Protein AF-J9UMA2-F1 (afdb_monomer)

Structure (mmCIF, N/CA/C/O backbone):
data_AF-J9UMA2-F1
#
_entry.id   AF-J9UMA2-F1
#
loop_
_atom_site.group_PDB
_atom_site.id
_atom_site.type_symbol
_atom_site.label_atom_id
_atom_site.label_alt_id
_atom_site.label_comp_id
_atom_site.label_asym_id
_atom_site.label_entity_id
_atom_site.label_seq_id
_atom_site.pdbx_PDB_ins_code
_atom_site.Cartn_x
_atom_site.Cartn_y
_atom_site.Cartn_z
_atom_site.occupancy
_atom_site.B_iso_or_equiv
_atom_site.auth_seq_id
_atom_site.auth_comp_id
_atom_site.auth_asym_id
_atom_site.auth_atom_id
_atom_site.pdbx_PDB_model_num
ATOM 1 N N . MET A 1 1 ? -26.403 18.300 0.744 1.00 32.50 1 MET A N 1
ATOM 2 C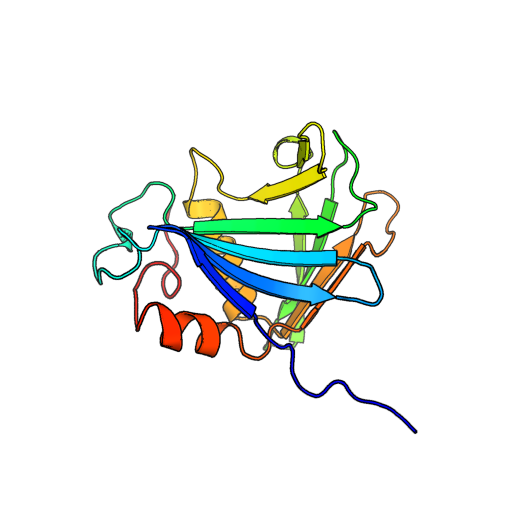 CA . MET A 1 1 ? -25.450 18.269 -0.384 1.00 32.50 1 MET A CA 1
ATOM 3 C C . MET A 1 1 ? -24.409 17.218 -0.056 1.00 32.50 1 MET A C 1
ATOM 5 O O . MET A 1 1 ? -23.625 17.442 0.851 1.00 32.50 1 MET A O 1
ATOM 9 N N . PHE A 1 2 ? -24.467 16.053 -0.701 1.00 30.64 2 PHE A N 1
ATOM 10 C CA . PHE A 1 2 ? -23.413 15.046 -0.583 1.00 30.64 2 PHE A CA 1
ATOM 11 C C . PHE A 1 2 ? -22.308 15.423 -1.570 1.00 30.64 2 PHE A C 1
ATOM 13 O O . PHE A 1 2 ? -22.496 15.316 -2.779 1.00 30.64 2 PHE A O 1
ATOM 20 N N . SER A 1 3 ? -21.193 15.935 -1.054 1.00 30.47 3 SER A N 1
ATOM 21 C CA . SER A 1 3 ? -19.964 16.094 -1.827 1.00 30.47 3 SER A CA 1
ATOM 22 C C . SER A 1 3 ? -19.327 14.716 -1.954 1.00 30.47 3 SER A C 1
ATOM 24 O O . SER A 1 3 ? -18.627 14.266 -1.053 1.00 30.47 3 SER A O 1
ATOM 26 N N . ILE A 1 4 ? -19.618 14.012 -3.043 1.00 36.59 4 ILE A N 1
ATOM 27 C CA . ILE A 1 4 ? -18.892 12.795 -3.393 1.00 36.59 4 ILE A CA 1
ATOM 28 C C . ILE A 1 4 ? -17.578 13.271 -4.016 1.00 36.59 4 ILE A C 1
ATOM 30 O O . ILE A 1 4 ? -17.589 13.801 -5.128 1.00 36.59 4 ILE A O 1
ATOM 34 N N . SER A 1 5 ? -16.456 13.114 -3.312 1.00 39.03 5 SER A N 1
ATOM 35 C CA . SER A 1 5 ? -15.143 13.208 -3.957 1.00 39.03 5 SER A CA 1
ATOM 36 C C . SER A 1 5 ? -15.070 12.069 -4.978 1.00 39.03 5 SER A C 1
ATOM 38 O O . SER A 1 5 ? -14.957 10.899 -4.613 1.00 39.03 5 SER A O 1
ATOM 40 N N . LEU A 1 6 ? -15.316 12.381 -6.256 1.00 42.03 6 LEU A N 1
ATOM 41 C CA . LEU A 1 6 ? -15.680 11.369 -7.257 1.00 42.03 6 LEU A CA 1
ATOM 42 C C . LEU A 1 6 ? -14.482 10.584 -7.821 1.00 42.03 6 LEU A C 1
ATOM 44 O O . LEU A 1 6 ? -14.679 9.628 -8.580 1.00 42.03 6 LEU A O 1
ATOM 48 N N . PHE A 1 7 ? -13.255 10.953 -7.450 1.00 47.19 7 PHE A N 1
ATOM 49 C CA . PHE A 1 7 ? -12.029 10.278 -7.865 1.00 47.19 7 PHE A CA 1
ATOM 50 C C . PHE A 1 7 ? -10.974 10.400 -6.766 1.00 47.19 7 PHE A C 1
ATOM 52 O O . PHE A 1 7 ? -10.731 11.497 -6.267 1.00 47.19 7 PHE A O 1
ATOM 59 N N . ALA A 1 8 ? -10.337 9.284 -6.404 1.00 57.94 8 ALA A N 1
ATOM 60 C CA . ALA A 1 8 ? -9.040 9.362 -5.752 1.00 57.94 8 ALA A CA 1
ATOM 61 C C . ALA A 1 8 ? -8.070 10.004 -6.746 1.00 57.94 8 ALA A C 1
ATOM 63 O O . ALA A 1 8 ? -7.912 9.507 -7.863 1.00 57.94 8 ALA A O 1
ATOM 64 N N . GLN A 1 9 ? -7.480 11.137 -6.377 1.00 71.69 9 GLN A N 1
ATOM 65 C CA . GLN A 1 9 ? -6.437 11.749 -7.182 1.00 71.69 9 GLN A CA 1
ATOM 66 C C . GLN A 1 9 ? -5.113 11.119 -6.765 1.00 71.69 9 GLN A C 1
ATOM 68 O O . GLN A 1 9 ? -4.589 11.416 -5.693 1.00 71.69 9 GLN A O 1
ATOM 73 N N . TRP A 1 10 ? -4.610 10.215 -7.601 1.00 89.81 10 TRP A N 1
ATOM 74 C CA . TRP A 1 10 ? -3.257 9.705 -7.460 1.00 89.81 10 TRP A CA 1
ATOM 75 C C . TRP A 1 10 ? -2.283 10.801 -7.890 1.00 89.81 10 TRP A C 1
ATOM 77 O O . TRP A 1 10 ? -2.322 11.269 -9.027 1.00 89.81 10 TRP A O 1
ATOM 87 N N . GLU A 1 11 ? -1.440 11.246 -6.968 1.00 91.50 11 GLU A N 1
ATOM 88 C CA . GLU A 1 11 ? -0.354 12.176 -7.263 1.00 91.50 11 GLU A CA 1
ATOM 89 C C . GLU A 1 11 ? 0.909 11.382 -7.584 1.00 91.50 11 GLU A C 1
ATOM 91 O O . GLU A 1 11 ? 1.298 10.504 -6.813 1.00 91.50 11 GLU A O 1
ATOM 96 N N . VAL A 1 12 ? 1.568 11.706 -8.695 1.00 90.38 12 VAL A N 1
ATOM 97 C CA . VAL A 1 12 ? 2.828 11.071 -9.091 1.00 90.38 12 VAL A CA 1
ATOM 98 C C . VAL A 1 12 ? 3.965 12.068 -8.937 1.00 90.38 12 VAL A C 1
ATOM 100 O O . VAL A 1 12 ? 3.919 13.163 -9.494 1.00 90.38 12 VAL A O 1
ATOM 103 N N . ASN A 1 13 ? 4.989 11.685 -8.181 1.00 89.31 13 ASN A N 1
ATOM 104 C CA . ASN A 1 13 ? 6.218 12.452 -8.014 1.00 89.31 13 ASN A CA 1
ATOM 105 C C . ASN A 1 13 ? 7.409 11.589 -8.430 1.00 89.31 13 ASN A C 1
ATOM 107 O O . ASN A 1 13 ? 7.478 10.423 -8.054 1.00 89.31 13 ASN A O 1
ATOM 111 N N . ILE A 1 14 ? 8.356 12.162 -9.172 1.00 85.44 14 ILE A N 1
ATOM 112 C CA . ILE A 1 14 ? 9.556 11.462 -9.646 1.00 85.44 14 ILE A CA 1
ATOM 113 C C . ILE A 1 14 ? 10.787 12.212 -9.136 1.00 85.44 14 ILE A C 1
ATOM 115 O O . ILE A 1 14 ? 10.913 13.421 -9.339 1.00 85.44 14 ILE A O 1
ATOM 119 N N . GLY A 1 15 ? 11.689 11.495 -8.470 1.00 83.56 15 GLY A N 1
ATOM 120 C CA . GLY A 1 15 ? 12.966 12.000 -7.978 1.00 83.56 15 GLY A CA 1
ATOM 121 C C . GLY A 1 15 ? 14.099 11.046 -8.344 1.00 83.56 15 GLY A C 1
ATOM 122 O O . GLY A 1 15 ? 14.313 10.050 -7.658 1.00 83.56 15 GLY A O 1
ATOM 123 N N . GLY A 1 16 ? 14.839 11.357 -9.412 1.00 85.25 16 GLY A N 1
ATOM 124 C CA . GLY A 1 16 ? 15.838 10.435 -9.963 1.00 85.25 16 GLY A CA 1
ATOM 125 C C . GLY A 1 16 ? 15.174 9.148 -10.456 1.00 85.25 16 GLY A C 1
ATOM 126 O O . GLY A 1 16 ? 14.166 9.223 -11.153 1.00 85.25 16 GLY A O 1
ATOM 127 N N . ASP A 1 17 ? 15.702 7.998 -10.035 1.00 85.06 17 ASP A N 1
ATOM 128 C CA . ASP A 1 17 ? 15.167 6.669 -10.373 1.00 85.06 17 ASP A CA 1
ATOM 129 C C . ASP A 1 17 ? 14.043 6.205 -9.428 1.00 85.06 17 ASP A C 1
ATOM 131 O O . ASP A 1 17 ? 13.670 5.035 -9.427 1.00 85.06 17 ASP A O 1
ATOM 135 N N . LEU A 1 18 ? 13.525 7.089 -8.570 1.00 86.00 18 LEU A N 1
ATOM 136 C CA . LEU A 1 18 ? 12.468 6.762 -7.618 1.00 86.00 18 LEU A CA 1
ATOM 137 C C . LEU A 1 18 ? 11.188 7.521 -7.959 1.00 86.00 18 LEU A C 1
ATOM 139 O O . LEU A 1 18 ? 11.156 8.753 -7.979 1.00 86.00 18 LEU A O 1
ATOM 143 N N . MET A 1 19 ? 10.117 6.771 -8.188 1.00 89.50 19 MET A N 1
ATOM 144 C CA . MET A 1 19 ? 8.772 7.287 -8.408 1.00 89.50 19 MET A CA 1
ATOM 145 C C . MET A 1 19 ? 7.896 6.997 -7.194 1.00 89.50 19 MET A C 1
ATOM 147 O O . MET A 1 19 ? 7.948 5.909 -6.629 1.00 89.50 19 MET A O 1
ATOM 151 N N . PHE A 1 20 ? 7.054 7.956 -6.822 1.00 91.38 20 PHE A N 1
ATOM 152 C CA . PHE A 1 20 ? 6.045 7.819 -5.780 1.00 91.38 20 PHE A CA 1
ATOM 153 C C . PHE A 1 20 ? 4.664 8.066 -6.370 1.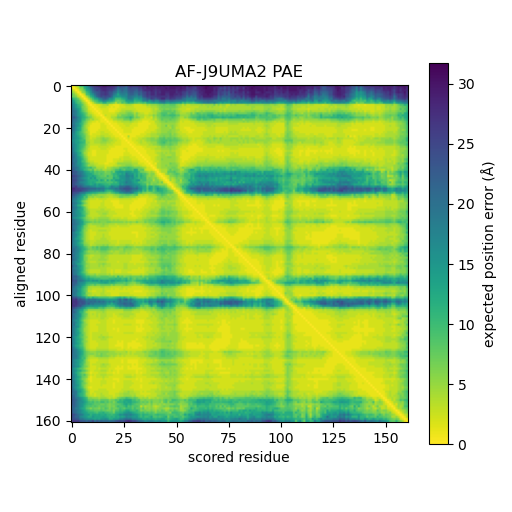00 91.38 20 PHE A C 1
ATOM 155 O O . PHE A 1 20 ? 4.407 9.150 -6.890 1.00 91.38 20 PHE A O 1
ATOM 162 N N . ILE A 1 21 ? 3.772 7.088 -6.236 1.00 93.56 21 ILE A N 1
ATOM 163 C CA . ILE A 1 21 ? 2.359 7.188 -6.606 1.00 93.56 21 ILE A CA 1
ATOM 164 C C . ILE A 1 21 ? 1.553 7.241 -5.305 1.00 93.56 21 ILE A C 1
ATOM 166 O O . ILE A 1 21 ? 1.541 6.282 -4.532 1.00 93.56 21 ILE A O 1
ATOM 170 N N . ILE A 1 22 ? 0.935 8.385 -5.027 1.00 94.88 22 ILE A N 1
ATOM 171 C CA . ILE A 1 22 ? 0.427 8.756 -3.702 1.00 94.88 22 ILE A CA 1
ATOM 172 C C . ILE A 1 22 ? -1.092 8.915 -3.741 1.00 94.88 22 ILE A C 1
ATOM 174 O O . ILE A 1 22 ? -1.622 9.654 -4.566 1.00 94.88 22 ILE A O 1
ATOM 178 N N . ASN A 1 23 ? -1.781 8.287 -2.794 1.00 94.81 23 ASN A N 1
ATOM 179 C CA . ASN A 1 23 ? -3.210 8.430 -2.543 1.00 94.81 23 ASN A CA 1
ATOM 180 C C . ASN A 1 23 ? -3.419 8.995 -1.140 1.00 94.81 23 ASN A C 1
ATOM 182 O O . ASN A 1 23 ? -3.077 8.349 -0.148 1.00 94.81 23 ASN A O 1
ATOM 186 N N . LYS A 1 24 ? -3.933 10.222 -1.059 1.00 93.06 24 LYS A N 1
ATOM 187 C CA . LYS A 1 24 ? -4.096 10.937 0.208 1.00 93.06 24 LYS A CA 1
ATOM 188 C C . LYS A 1 24 ? -5.520 10.813 0.722 1.00 93.06 24 LYS A C 1
ATOM 190 O O . LYS A 1 24 ? -6.477 11.026 -0.018 1.00 93.06 24 LYS A O 1
ATOM 195 N N . ASP A 1 25 ? -5.629 10.604 2.021 1.00 91.31 25 ASP A N 1
ATOM 196 C CA . ASP A 1 25 ? -6.855 10.763 2.782 1.00 91.31 25 ASP A CA 1
ATOM 197 C C . ASP A 1 25 ? -6.684 11.959 3.724 1.00 91.31 25 ASP A C 1
ATOM 199 O O . ASP A 1 25 ? -6.013 11.894 4.757 1.00 91.31 25 ASP A O 1
ATOM 203 N N . MET A 1 26 ? -7.273 13.086 3.325 1.00 87.12 26 MET A N 1
ATOM 204 C CA . MET A 1 26 ? -7.169 14.332 4.082 1.00 87.12 26 MET A CA 1
ATOM 205 C C . MET A 1 26 ? -7.993 14.321 5.370 1.00 87.12 26 MET A C 1
ATOM 207 O O . MET A 1 26 ? -7.678 15.092 6.272 1.00 87.12 26 MET A O 1
ATOM 211 N N . GLU A 1 27 ? -9.025 13.478 5.479 1.00 88.25 27 GLU A N 1
ATOM 212 C CA . GLU A 1 27 ? -9.862 13.416 6.682 1.00 88.25 27 GLU A CA 1
ATOM 213 C C . GLU A 1 27 ? -9.075 12.822 7.852 1.00 88.25 27 GLU A C 1
ATOM 215 O O . GLU A 1 27 ? -9.104 13.357 8.960 1.00 88.25 27 GLU A O 1
ATOM 220 N N . ASN A 1 28 ? -8.296 11.772 7.585 1.00 87.19 28 ASN A N 1
ATOM 221 C CA . ASN A 1 28 ? -7.451 11.136 8.594 1.00 87.19 28 ASN A CA 1
ATOM 222 C C . ASN A 1 28 ? -5.994 11.617 8.585 1.00 87.19 28 ASN A C 1
ATOM 224 O O . ASN A 1 28 ? -5.177 11.052 9.306 1.00 87.19 28 ASN A O 1
ATOM 228 N N . THR A 1 29 ? -5.658 12.642 7.789 1.00 92.81 29 THR A N 1
ATOM 229 C CA . THR A 1 29 ? -4.274 13.119 7.584 1.00 92.81 29 THR A CA 1
ATOM 230 C C . THR A 1 29 ? -3.323 11.950 7.307 1.00 92.81 29 THR A C 1
ATOM 232 O O . THR A 1 29 ? -2.324 11.732 7.994 1.00 92.81 29 THR A O 1
ATOM 235 N N . SER A 1 30 ? -3.679 11.142 6.311 1.00 94.88 30 SER A N 1
ATOM 236 C CA . SER A 1 30 ? -2.991 9.893 6.003 1.00 94.88 30 SER A CA 1
ATOM 237 C C . SER A 1 30 ? -2.717 9.749 4.505 1.00 94.88 30 SER A C 1
ATOM 239 O O . SER A 1 30 ? -3.306 10.442 3.670 1.00 94.88 30 SER A O 1
ATOM 241 N N . ALA A 1 31 ? -1.784 8.870 4.147 1.00 95.75 31 ALA A N 1
ATOM 242 C CA . ALA A 1 31 ? -1.445 8.591 2.758 1.00 95.75 31 ALA A CA 1
ATOM 243 C C . ALA A 1 31 ? -1.046 7.127 2.551 1.00 95.75 31 ALA A C 1
AT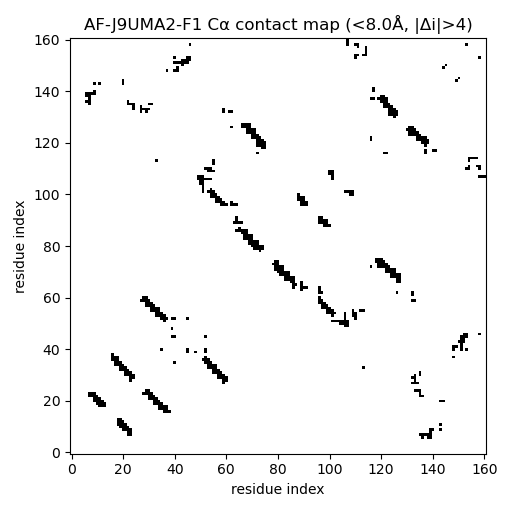OM 245 O O . ALA A 1 31 ? -0.287 6.564 3.338 1.00 95.75 31 ALA A O 1
ATOM 246 N N . LEU A 1 32 ? -1.511 6.553 1.445 1.00 96.56 32 LEU A N 1
ATOM 247 C CA . LEU A 1 32 ? -0.997 5.325 0.848 1.00 96.56 32 LEU A CA 1
ATOM 248 C C . LEU A 1 32 ? -0.037 5.715 -0.277 1.00 96.56 32 LEU A C 1
ATOM 250 O O . LEU A 1 32 ? -0.380 6.526 -1.136 1.00 96.56 32 LEU A O 1
ATOM 254 N N . VAL A 1 33 ? 1.153 5.128 -0.293 1.00 94.69 33 VAL A N 1
ATOM 255 C CA . VAL A 1 33 ? 2.179 5.403 -1.298 1.00 94.69 33 VAL A CA 1
ATOM 256 C C . VAL A 1 33 ? 2.683 4.100 -1.894 1.00 94.69 33 VAL A C 1
ATOM 258 O O . VAL A 1 33 ? 3.015 3.167 -1.168 1.00 94.69 33 VAL A O 1
ATOM 261 N N . ILE A 1 34 ? 2.795 4.056 -3.216 1.00 93.06 34 ILE A N 1
ATOM 262 C CA . ILE A 1 34 ? 3.570 3.042 -3.926 1.00 93.06 34 ILE A CA 1
ATOM 263 C C . ILE A 1 34 ? 4.855 3.717 -4.390 1.00 93.06 34 ILE A C 1
ATOM 265 O O . ILE A 1 34 ? 4.817 4.616 -5.230 1.00 93.06 34 ILE A O 1
ATOM 269 N N . ALA A 1 35 ? 5.979 3.319 -3.803 1.00 89.94 35 ALA A N 1
ATOM 270 C CA . ALA A 1 35 ? 7.303 3.725 -4.251 1.00 89.94 35 ALA A CA 1
ATOM 271 C C . ALA A 1 35 ? 7.826 2.696 -5.252 1.00 89.94 35 ALA A C 1
ATOM 273 O O . ALA A 1 35 ? 7.730 1.501 -4.985 1.00 89.94 35 ALA A O 1
ATOM 274 N N . VAL A 1 36 ? 8.369 3.144 -6.381 1.00 88.12 36 VAL A N 1
ATOM 275 C CA . VAL A 1 36 ? 8.849 2.285 -7.470 1.00 88.12 36 VAL A CA 1
ATOM 276 C C . VAL A 1 36 ? 10.234 2.737 -7.914 1.00 88.12 36 VAL A C 1
ATOM 278 O O . VAL A 1 36 ? 10.435 3.916 -8.200 1.00 88.12 36 VAL A O 1
ATOM 281 N N . ASN A 1 37 ? 11.176 1.800 -8.002 1.00 85.25 37 ASN A N 1
ATOM 282 C CA . ASN A 1 37 ? 12.471 2.021 -8.631 1.00 85.25 37 ASN A CA 1
ATOM 283 C C . ASN A 1 37 ? 12.321 1.924 -10.157 1.00 85.25 37 ASN A C 1
ATOM 285 O O . ASN A 1 37 ? 12.240 0.833 -10.725 1.00 85.25 37 ASN A O 1
ATOM 289 N N . THR A 1 38 ? 12.282 3.069 -10.829 1.00 81.81 38 THR A N 1
ATOM 290 C CA . THR A 1 38 ? 12.015 3.163 -12.268 1.00 81.81 38 THR A CA 1
ATOM 291 C C . THR A 1 38 ? 13.157 2.649 -13.132 1.00 81.81 38 THR A C 1
ATOM 293 O O . THR A 1 38 ? 12.908 2.342 -14.284 1.00 81.81 38 THR A O 1
ATOM 296 N N . SER A 1 39 ? 14.378 2.512 -12.600 1.00 78.94 39 SER A N 1
ATOM 297 C CA . SER A 1 39 ? 15.520 1.965 -13.360 1.00 78.94 39 SER A CA 1
ATOM 298 C C . SER A 1 39 ? 15.387 0.476 -13.710 1.00 78.94 39 SER A C 1
ATOM 300 O O . SER A 1 39 ? 16.147 -0.029 -14.531 1.00 78.94 39 SER A O 1
ATOM 302 N N . ILE A 1 40 ? 14.454 -0.221 -13.054 1.00 76.69 40 ILE A N 1
ATOM 303 C CA . ILE A 1 40 ? 14.183 -1.656 -13.230 1.00 76.69 40 ILE A CA 1
ATOM 304 C C . ILE A 1 40 ? 12.706 -1.949 -13.513 1.00 76.69 40 ILE A C 1
ATOM 306 O O . ILE A 1 40 ? 12.371 -3.018 -14.013 1.00 76.69 40 ILE A O 1
ATOM 310 N N . ALA A 1 41 ? 11.801 -1.032 -13.163 1.00 76.06 41 ALA A N 1
ATOM 311 C CA . ALA A 1 41 ? 10.364 -1.270 -13.231 1.00 76.06 41 ALA A CA 1
ATOM 312 C C . ALA A 1 41 ? 9.761 -1.157 -14.637 1.00 76.06 41 ALA A C 1
ATOM 314 O O . ALA A 1 41 ? 8.617 -1.582 -14.794 1.00 76.06 41 ALA A O 1
ATOM 315 N N . ASP A 1 42 ? 10.477 -0.575 -15.606 1.00 67.50 42 ASP A N 1
ATOM 316 C CA . ASP A 1 42 ? 10.030 -0.339 -16.987 1.00 67.50 42 ASP A CA 1
ATOM 317 C C . ASP A 1 42 ? 10.409 -1.472 -17.968 1.00 67.50 42 ASP A C 1
ATOM 319 O O . ASP A 1 42 ? 10.027 -1.432 -19.140 1.00 67.50 42 ASP A O 1
ATOM 323 N N . ASP A 1 43 ? 11.094 -2.520 -17.492 1.00 68.12 43 ASP A N 1
ATOM 324 C CA . ASP A 1 43 ? 11.422 -3.714 -18.278 1.00 68.12 43 ASP A CA 1
ATOM 325 C C . ASP A 1 43 ? 10.301 -4.772 -18.199 1.00 68.12 43 ASP A C 1
ATOM 327 O O . ASP A 1 43 ? 9.774 -5.103 -17.132 1.00 68.12 43 ASP A O 1
ATOM 331 N N . TYR A 1 44 ? 9.970 -5.380 -19.338 1.00 63.06 44 TYR A N 1
ATOM 332 C CA . TYR A 1 44 ? 9.077 -6.537 -19.433 1.00 63.06 44 TYR A CA 1
ATOM 333 C C . TYR A 1 44 ? 9.571 -7.735 -18.598 1.00 63.06 44 TYR A C 1
ATOM 335 O O . TYR A 1 44 ? 8.764 -8.479 -18.041 1.00 63.06 44 TYR A O 1
ATOM 343 N N . LEU A 1 45 ? 10.890 -7.912 -18.471 1.00 63.06 45 LEU A N 1
ATOM 344 C CA . LEU A 1 45 ? 11.525 -8.985 -17.697 1.00 63.06 45 LEU A CA 1
ATOM 345 C C . LEU A 1 45 ? 11.778 -8.619 -16.225 1.00 63.06 45 LEU A C 1
ATOM 347 O O . LEU A 1 45 ? 12.358 -9.420 -15.492 1.00 63.06 45 LEU A O 1
ATOM 351 N N . SER A 1 46 ? 11.293 -7.465 -15.766 1.00 64.25 46 SER A N 1
ATOM 352 C CA . SER A 1 46 ? 11.431 -6.982 -14.382 1.00 64.25 46 SER A CA 1
ATOM 353 C C . SER A 1 46 ? 11.015 -8.005 -13.318 1.00 64.25 46 SER A C 1
ATOM 355 O O . SER A 1 46 ? 11.608 -8.057 -12.248 1.00 64.25 46 SER A O 1
ATOM 357 N N . VAL A 1 47 ? 10.068 -8.902 -13.616 1.00 63.47 47 VAL A N 1
ATOM 358 C CA . VAL A 1 47 ? 9.660 -9.997 -12.715 1.00 63.47 47 VAL A CA 1
ATOM 359 C C . VAL A 1 47 ? 10.818 -10.930 -12.302 1.00 63.47 47 VAL A C 1
ATOM 361 O O . VAL A 1 47 ? 10.751 -11.568 -11.248 1.00 63.47 47 VAL A O 1
ATOM 364 N N . TYR A 1 48 ? 11.887 -11.016 -13.104 1.00 63.09 48 TYR A N 1
ATOM 365 C CA . TYR A 1 48 ? 13.074 -11.832 -12.822 1.00 63.09 48 TYR A CA 1
ATOM 366 C C . TYR A 1 48 ? 14.129 -11.094 -11.983 1.00 63.09 48 TYR A C 1
ATOM 368 O O . TYR A 1 48 ? 14.964 -11.750 -11.351 1.00 63.09 48 TYR A O 1
ATOM 376 N N . ASP A 1 49 ? 14.042 -9.764 -11.891 1.00 60.31 49 ASP A N 1
ATOM 377 C CA . ASP A 1 49 ? 14.837 -8.933 -10.988 1.00 60.31 49 ASP A CA 1
ATOM 378 C C . ASP A 1 49 ? 14.173 -8.915 -9.606 1.00 60.31 49 ASP A C 1
ATOM 380 O O . ASP A 1 49 ? 13.502 -7.976 -9.182 1.00 60.31 49 ASP A O 1
ATOM 384 N N . LYS A 1 50 ? 14.348 -10.030 -8.886 1.00 55.16 50 LYS A N 1
ATOM 385 C CA . LYS A 1 50 ? 13.687 -10.365 -7.608 1.00 55.16 50 LYS A CA 1
ATOM 386 C C . LYS A 1 50 ? 13.851 -9.349 -6.462 1.00 55.16 50 LYS A C 1
ATOM 388 O O . LYS A 1 50 ? 13.285 -9.568 -5.389 1.00 55.16 50 LYS A O 1
ATOM 393 N N . TYR A 1 51 ? 14.607 -8.265 -6.619 1.00 59.88 51 TYR A N 1
ATOM 394 C CA . TYR A 1 51 ? 14.989 -7.403 -5.502 1.00 59.88 51 TYR A CA 1
ATOM 395 C C . TYR A 1 51 ? 14.480 -5.967 -5.670 1.00 59.88 51 TYR A C 1
ATOM 397 O O . TYR A 1 51 ? 15.067 -5.147 -6.363 1.00 59.88 51 TYR A O 1
ATOM 405 N N . SER A 1 52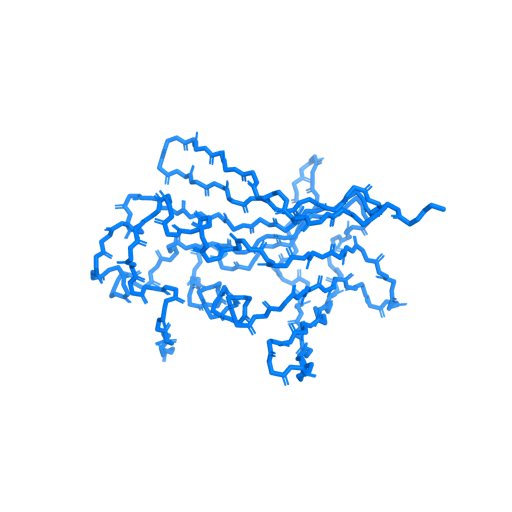 ? 13.401 -5.675 -4.934 1.00 66.56 52 SER A N 1
ATOM 406 C CA . SER A 1 52 ? 12.981 -4.324 -4.528 1.00 66.56 52 SER A CA 1
ATOM 407 C C . SER A 1 52 ? 12.559 -3.370 -5.655 1.00 66.56 52 SER A C 1
ATOM 409 O O . SER A 1 52 ? 12.900 -2.190 -5.624 1.00 66.56 52 SER A O 1
ATOM 411 N N . ILE A 1 53 ? 11.771 -3.861 -6.621 1.00 77.62 53 ILE A N 1
ATOM 412 C CA . ILE A 1 53 ? 11.132 -3.018 -7.652 1.00 77.62 53 ILE A CA 1
ATOM 413 C C . ILE A 1 53 ? 10.226 -1.966 -7.013 1.00 77.62 53 ILE A C 1
ATOM 415 O O . ILE A 1 53 ? 10.257 -0.804 -7.411 1.00 77.62 53 ILE A O 1
ATOM 419 N N . ALA A 1 54 ? 9.440 -2.361 -6.009 1.00 84.12 54 ALA A N 1
ATOM 420 C CA . ALA A 1 54 ? 8.503 -1.470 -5.352 1.00 84.12 54 ALA A CA 1
ATOM 421 C C . ALA A 1 54 ? 8.410 -1.691 -3.841 1.00 84.12 54 ALA A C 1
ATOM 423 O O . ALA A 1 54 ? 8.730 -2.761 -3.318 1.00 84.12 54 ALA A O 1
ATOM 424 N N . ALA A 1 55 ? 7.914 -0.666 -3.156 1.00 89.06 55 ALA A N 1
ATOM 425 C CA . ALA A 1 55 ? 7.495 -0.703 -1.767 1.00 89.06 55 ALA A CA 1
ATOM 426 C C . ALA A 1 55 ? 6.098 -0.087 -1.631 1.00 89.06 55 ALA A C 1
ATOM 428 O O . ALA A 1 55 ? 5.749 0.866 -2.330 1.00 89.06 55 ALA A O 1
ATOM 429 N N . VAL A 1 56 ? 5.303 -0.619 -0.704 1.00 92.69 56 VAL A N 1
ATOM 430 C CA . VAL A 1 56 ? 4.024 -0.027 -0.298 1.00 92.69 56 VAL A CA 1
ATOM 431 C C . VAL A 1 56 ? 4.220 0.624 1.057 1.00 92.69 56 VAL A C 1
ATOM 433 O O . VAL A 1 56 ? 4.633 -0.039 2.009 1.00 92.69 56 VAL A O 1
ATOM 436 N N . MET A 1 57 ? 3.916 1.912 1.153 1.00 94.38 57 MET A N 1
ATOM 437 C CA . MET A 1 57 ? 4.047 2.672 2.384 1.00 94.38 57 MET A CA 1
ATOM 438 C C . MET A 1 57 ? 2.703 3.234 2.823 1.00 94.38 57 MET A C 1
ATOM 440 O O . MET A 1 57 ? 1.902 3.675 1.999 1.00 94.38 57 MET A O 1
ATOM 444 N N . PHE A 1 58 ? 2.488 3.253 4.132 1.00 96.00 58 PHE A N 1
ATOM 445 C CA . PHE A 1 58 ? 1.353 3.929 4.745 1.00 96.00 58 PHE A CA 1
ATOM 446 C C . PHE A 1 58 ? 1.853 4.955 5.747 1.00 96.00 58 PHE A C 1
ATOM 448 O O . PHE A 1 58 ? 2.681 4.651 6.607 1.00 96.00 58 PHE A O 1
ATOM 455 N N . TYR A 1 59 ? 1.317 6.161 5.650 1.00 95.25 59 TYR A N 1
ATOM 456 C CA . TYR A 1 59 ? 1.556 7.247 6.582 1.00 95.25 59 TYR A CA 1
ATOM 457 C C . TYR A 1 59 ? 0.242 7.668 7.237 1.00 95.25 59 TYR A C 1
ATOM 459 O O . TYR A 1 59 ? -0.777 7.773 6.562 1.00 95.25 59 TYR A O 1
ATOM 467 N N . SER A 1 60 ? 0.290 7.959 8.533 1.00 94.81 60 SER A N 1
ATOM 468 C CA . SER A 1 60 ? -0.701 8.728 9.284 1.00 94.81 60 SER A CA 1
ATOM 469 C C . SER A 1 60 ? 0.020 9.346 10.481 1.00 94.81 60 SER A C 1
ATOM 471 O O . SER A 1 60 ? 0.923 8.728 11.051 1.00 94.81 60 SER A O 1
ATOM 473 N N . ASP A 1 61 ? -0.385 10.549 10.884 1.00 92.62 61 ASP A N 1
ATOM 474 C CA . ASP A 1 61 ? 0.113 11.231 12.087 1.00 92.62 61 ASP A CA 1
ATOM 475 C C . ASP A 1 61 ? -0.130 10.444 13.391 1.00 92.62 61 ASP A C 1
ATOM 477 O O . ASP A 1 61 ? 0.494 10.722 14.416 1.00 92.62 61 ASP A O 1
ATOM 481 N N . LYS A 1 62 ? -1.001 9.431 13.342 1.00 93.94 62 LYS A N 1
ATOM 482 C CA . LYS A 1 62 ? -1.344 8.538 14.455 1.00 93.94 62 LYS A CA 1
ATOM 483 C C . LYS A 1 62 ? -0.531 7.239 14.488 1.00 93.94 62 LYS A C 1
ATOM 485 O O . LYS A 1 62 ? -0.686 6.474 15.441 1.00 93.94 62 LYS A O 1
ATOM 490 N N . ILE A 1 63 ? 0.315 6.957 13.490 1.00 95.06 63 ILE A N 1
ATOM 491 C CA . ILE A 1 63 ? 1.169 5.757 13.493 1.00 95.06 63 ILE A CA 1
ATOM 492 C C . ILE A 1 63 ? 2.215 5.874 14.612 1.00 95.06 63 ILE A C 1
ATOM 494 O O . ILE A 1 63 ? 2.845 6.910 14.815 1.00 95.06 63 ILE A O 1
ATOM 498 N N . LYS A 1 64 ? 2.418 4.777 15.341 1.00 93.88 64 LYS A N 1
ATOM 499 C CA . LYS A 1 64 ? 3.283 4.647 16.512 1.00 93.88 64 LYS A CA 1
ATOM 500 C C . LYS A 1 64 ? 4.328 3.569 16.250 1.00 93.88 64 LYS A C 1
ATOM 502 O O . LYS A 1 64 ? 4.042 2.509 15.698 1.00 93.88 64 LYS A O 1
ATOM 507 N N . ILE A 1 65 ? 5.552 3.821 16.700 1.00 90.88 65 ILE A N 1
ATOM 508 C CA . ILE A 1 65 ? 6.639 2.839 16.650 1.00 90.88 65 ILE A CA 1
ATOM 509 C C . ILE A 1 65 ? 6.262 1.610 17.488 1.00 90.88 65 ILE A C 1
ATOM 511 O O . ILE A 1 65 ? 5.723 1.753 18.583 1.00 90.88 65 ILE A O 1
ATOM 515 N N . LYS A 1 66 ? 6.627 0.414 17.002 1.00 88.31 66 LYS A N 1
ATOM 516 C CA . LYS A 1 66 ? 6.388 -0.881 17.670 1.00 88.31 66 LYS A CA 1
ATOM 517 C C . LYS A 1 66 ? 4.906 -1.242 17.865 1.00 88.31 66 LYS A C 1
ATOM 519 O O . LYS A 1 66 ? 4.609 -2.067 18.721 1.00 88.31 66 LYS A O 1
ATOM 524 N N . ASN A 1 67 ? 4.012 -0.670 17.064 1.00 93.19 67 ASN A N 1
ATOM 525 C CA . ASN A 1 67 ? 2.614 -1.087 17.007 1.00 93.19 67 ASN A CA 1
ATOM 526 C C . ASN A 1 67 ? 2.373 -2.050 15.848 1.00 93.19 67 ASN A C 1
ATOM 528 O O . ASN A 1 67 ? 3.058 -1.967 14.825 1.00 93.19 67 ASN A O 1
ATOM 532 N N . ASP A 1 68 ? 1.385 -2.921 15.991 1.00 95.88 68 ASP A N 1
ATOM 533 C CA . ASP A 1 68 ? 0.872 -3.702 14.873 1.00 95.88 68 ASP A CA 1
ATOM 534 C C . ASP A 1 68 ? -0.301 -2.970 14.212 1.00 95.88 68 ASP A C 1
ATOM 536 O O . ASP A 1 68 ? -0.903 -2.068 14.800 1.00 95.88 68 ASP A O 1
ATOM 540 N N . TYR A 1 69 ? -0.596 -3.337 12.967 1.00 97.50 69 TYR A N 1
ATOM 541 C CA . TYR A 1 69 ? -1.634 -2.703 12.162 1.00 97.50 69 TYR A CA 1
ATOM 542 C C . TYR A 1 69 ? -2.388 -3.725 11.326 1.00 97.50 69 TYR A C 1
ATOM 544 O O . TYR A 1 69 ? -1.878 -4.802 11.005 1.00 97.50 69 TYR A O 1
ATOM 552 N N . THR A 1 70 ? -3.586 -3.344 10.904 1.00 97.81 70 THR A N 1
ATOM 553 C CA . THR A 1 70 ? -4.433 -4.174 10.053 1.00 97.81 70 THR A CA 1
ATOM 554 C C . THR A 1 70 ? -4.934 -3.371 8.864 1.00 97.81 70 THR A C 1
ATOM 556 O O . THR A 1 70 ? -5.401 -2.244 9.015 1.00 97.81 70 THR A O 1
ATOM 559 N N . LEU A 1 71 ? -4.866 -3.962 7.670 1.00 97.94 71 LEU A N 1
ATOM 560 C CA . LEU A 1 71 ? -5.583 -3.462 6.503 1.00 97.94 71 LEU A CA 1
ATOM 561 C C . LEU A 1 71 ? -6.885 -4.232 6.323 1.00 97.94 71 LEU A C 1
ATOM 563 O O . LEU A 1 71 ? -6.874 -5.465 6.248 1.00 97.94 71 LEU A O 1
ATOM 567 N N . HIS A 1 72 ? -7.986 -3.508 6.160 1.00 97.75 72 HIS A N 1
ATOM 568 C CA . HIS A 1 72 ? -9.233 -4.047 5.630 1.00 97.75 72 HIS A CA 1
ATOM 569 C C . HIS A 1 72 ? -9.347 -3.665 4.159 1.00 97.75 72 HIS A C 1
ATOM 571 O O . HIS A 1 72 ? -9.485 -2.498 3.801 1.00 97.75 72 HIS A O 1
ATOM 577 N N . ILE A 1 73 ? -9.254 -4.664 3.286 1.00 97.81 73 ILE A N 1
ATOM 578 C CA . ILE A 1 73 ? -9.167 -4.473 1.842 1.00 97.81 73 ILE A CA 1
ATOM 579 C C . ILE A 1 73 ? -10.459 -4.963 1.201 1.00 97.81 73 ILE A C 1
ATOM 581 O O . ILE A 1 73 ? -10.768 -6.158 1.235 1.00 97.81 73 ILE A O 1
ATOM 585 N N . LYS A 1 74 ? -11.209 -4.051 0.581 1.00 97.38 74 LYS A N 1
ATOM 586 C CA . LYS A 1 74 ? -12.430 -4.389 -0.150 1.00 97.38 74 LYS A CA 1
ATOM 587 C C . LYS A 1 74 ? -12.088 -4.723 -1.597 1.00 97.38 74 LYS A C 1
ATOM 589 O O . LYS A 1 74 ? -11.661 -3.854 -2.356 1.00 97.38 74 LYS A O 1
ATOM 594 N N . LYS A 1 75 ? -12.311 -5.970 -2.001 1.00 95.69 75 LYS A N 1
ATOM 595 C CA . LYS A 1 75 ? -12.075 -6.459 -3.365 1.00 95.69 75 LYS A CA 1
ATOM 596 C C . LYS A 1 75 ? -13.118 -5.947 -4.354 1.00 95.69 75 LYS A C 1
ATOM 598 O O . LYS A 1 75 ? -14.269 -5.699 -3.989 1.00 95.69 75 LYS A O 1
ATOM 603 N N . LYS A 1 76 ? -12.756 -5.896 -5.640 1.00 93.75 76 LYS A N 1
ATOM 604 C CA . LYS A 1 76 ? -13.705 -5.648 -6.747 1.00 93.75 76 LYS A CA 1
ATOM 605 C C . LYS A 1 76 ? -14.814 -6.705 -6.814 1.00 93.75 76 LYS A C 1
ATOM 607 O O . LYS A 1 76 ? -15.942 -6.386 -7.171 1.00 93.75 76 LYS A O 1
ATOM 612 N N . SER A 1 77 ? -14.520 -7.933 -6.382 1.00 92.88 77 SER A N 1
ATOM 613 C CA . SER A 1 77 ? -15.494 -9.022 -6.204 1.00 92.88 77 SER A CA 1
ATOM 614 C C . SER A 1 77 ? -16.454 -8.831 -5.020 1.00 92.88 77 SER A C 1
ATOM 616 O O . SER A 1 77 ? -17.302 -9.686 -4.786 1.00 92.88 77 SER A O 1
ATOM 618 N N . ASN A 1 78 ? -16.335 -7.722 -4.278 1.00 88.25 78 ASN A N 1
ATOM 619 C CA . ASN A 1 78 ? -17.095 -7.393 -3.068 1.00 88.25 78 ASN A CA 1
ATOM 620 C C . ASN A 1 78 ? -16.793 -8.285 -1.843 1.00 88.25 78 ASN A C 1
ATOM 622 O O . ASN A 1 78 ? -17.479 -8.188 -0.828 1.00 88.25 78 ASN A O 1
ATOM 626 N N . ASN A 1 79 ? -15.743 -9.107 -1.915 1.00 92.88 79 ASN A N 1
ATOM 627 C CA . ASN A 1 79 ? -15.171 -9.800 -0.760 1.00 92.88 79 ASN A CA 1
ATOM 628 C C . ASN A 1 79 ? -14.238 -8.874 0.035 1.00 92.88 79 ASN A C 1
ATOM 630 O O . ASN A 1 79 ? -13.701 -7.907 -0.506 1.00 92.88 79 ASN A O 1
ATOM 634 N N . TYR A 1 80 ? -14.006 -9.202 1.303 1.00 93.69 80 TYR A N 1
ATOM 635 C CA . TYR A 1 80 ? -13.070 -8.485 2.166 1.00 93.69 80 TYR A CA 1
ATOM 636 C C . TYR A 1 80 ? -11.872 -9.369 2.499 1.00 93.69 80 TYR A C 1
ATOM 638 O O . TYR A 1 80 ? -12.027 -10.566 2.743 1.00 93.69 80 TYR A O 1
ATOM 646 N N . ILE A 1 81 ? -10.684 -8.771 2.500 1.00 95.19 81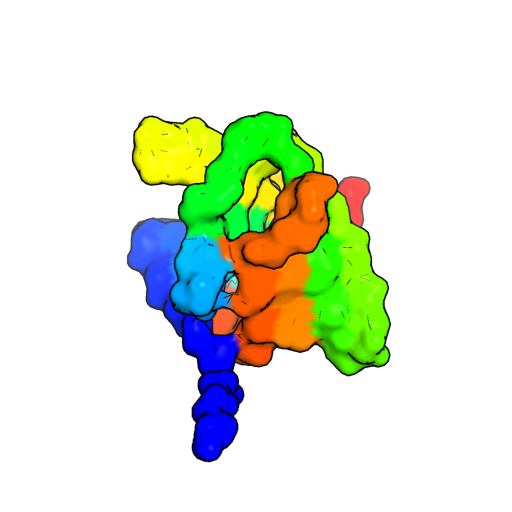 ILE A N 1
ATOM 647 C CA . ILE A 1 81 ? -9.446 -9.398 2.960 1.00 95.19 81 ILE A CA 1
ATOM 648 C C . ILE A 1 81 ? -8.912 -8.588 4.132 1.00 95.19 81 ILE A C 1
ATOM 650 O O . ILE A 1 81 ? -8.819 -7.365 4.054 1.00 95.19 81 ILE A O 1
ATOM 654 N N . THR A 1 82 ? -8.521 -9.291 5.187 1.00 96.19 82 THR A N 1
ATOM 655 C CA . THR A 1 82 ? -7.768 -8.724 6.302 1.00 96.19 82 THR A CA 1
ATOM 656 C C . THR A 1 82 ? -6.291 -9.026 6.089 1.00 96.19 82 THR A C 1
ATOM 658 O O . THR A 1 82 ? -5.915 -10.186 5.910 1.00 96.19 82 THR A O 1
ATOM 661 N N . TYR A 1 83 ? -5.453 -7.993 6.088 1.00 94.12 83 TYR A N 1
ATOM 662 C CA . TYR A 1 83 ? -4.006 -8.122 5.937 1.00 94.12 83 TYR A CA 1
ATOM 663 C C . TYR A 1 83 ? -3.317 -7.558 7.175 1.00 94.12 83 TYR A C 1
ATOM 665 O O . TYR A 1 83 ? -3.389 -6.361 7.440 1.00 94.12 83 TYR A O 1
ATOM 673 N N . TYR A 1 84 ? -2.656 -8.423 7.937 1.00 94.31 84 TYR A N 1
ATOM 674 C CA . TYR A 1 84 ? -1.967 -8.028 9.159 1.00 94.31 84 TYR A CA 1
ATOM 675 C C . TYR A 1 84 ? -0.546 -7.538 8.864 1.00 94.31 84 TYR A C 1
ATOM 677 O O . TYR A 1 84 ? 0.210 -8.168 8.118 1.00 94.31 84 TYR A O 1
ATOM 685 N N . ILE A 1 85 ? -0.178 -6.427 9.490 1.00 93.81 85 ILE A N 1
ATOM 686 C CA . ILE A 1 85 ? 1.121 -5.779 9.376 1.00 93.81 85 ILE A CA 1
ATOM 687 C C . ILE A 1 85 ? 1.763 -5.783 10.760 1.00 93.81 85 ILE A C 1
ATOM 689 O O . ILE A 1 85 ? 1.366 -5.046 11.657 1.00 93.81 85 ILE A O 1
ATOM 693 N N . SER A 1 86 ? 2.805 -6.595 10.919 1.00 92.56 86 SER A N 1
ATOM 694 C CA . SER A 1 86 ? 3.592 -6.604 12.151 1.00 92.56 86 SER A CA 1
ATOM 695 C C . SER A 1 86 ? 4.427 -5.332 12.295 1.00 92.56 86 SER A C 1
ATOM 697 O O . SER A 1 86 ? 5.015 -4.862 11.315 1.00 92.56 86 SER A O 1
ATOM 699 N N . SER A 1 87 ? 4.632 -4.905 13.532 1.00 93.50 87 SER A N 1
ATOM 700 C CA . SER A 1 87 ? 5.488 -3.796 13.968 1.00 93.50 87 SER A CA 1
ATOM 701 C C . SER A 1 87 ? 6.893 -3.732 13.363 1.00 93.50 87 SER A C 1
ATOM 703 O O . SER A 1 87 ? 7.476 -2.653 13.295 1.00 93.50 87 SER A O 1
ATOM 705 N N . LYS A 1 88 ? 7.449 -4.846 12.869 1.00 91.38 88 LYS A N 1
ATOM 706 C CA . LYS A 1 88 ? 8.747 -4.860 12.166 1.00 91.38 88 LYS A CA 1
ATOM 707 C C . LYS A 1 88 ? 8.755 -4.046 10.862 1.00 91.38 88 LYS A C 1
ATOM 709 O O . LYS A 1 88 ? 9.829 -3.707 10.384 1.00 91.38 88 LYS A O 1
ATOM 714 N N . TYR A 1 89 ? 7.582 -3.782 10.282 1.00 90.50 89 TYR A N 1
ATOM 715 C CA . TYR A 1 89 ? 7.427 -2.944 9.088 1.00 90.50 89 TYR A CA 1
ATOM 716 C C . TYR A 1 89 ? 7.220 -1.466 9.433 1.00 90.50 89 TYR A C 1
ATOM 718 O O . TYR A 1 89 ? 7.089 -0.648 8.530 1.00 90.50 89 TYR A O 1
ATOM 726 N N . VAL A 1 90 ? 7.164 -1.109 10.719 1.00 92.12 90 VAL A N 1
ATOM 727 C CA . VAL A 1 90 ? 7.025 0.281 11.154 1.00 92.12 90 VAL A CA 1
ATOM 728 C C . VAL A 1 90 ? 8.408 0.904 11.250 1.00 92.12 90 VAL A C 1
ATOM 730 O O . VAL A 1 90 ? 9.234 0.509 12.076 1.00 92.12 90 VAL A O 1
ATOM 733 N N . VAL A 1 91 ? 8.645 1.904 10.414 1.00 90.56 91 VAL A N 1
ATOM 734 C CA . VAL A 1 91 ? 9.892 2.654 10.338 1.00 90.56 91 VAL A CA 1
ATOM 735 C C . VAL A 1 91 ? 9.683 4.006 11.011 1.00 90.56 91 VAL A C 1
ATOM 737 O O . VAL A 1 91 ? 8.767 4.753 10.677 1.00 90.56 91 VAL A O 1
ATOM 740 N N . GLY A 1 92 ? 10.537 4.314 11.986 1.00 86.69 92 GLY A N 1
ATOM 741 C CA . GLY A 1 92 ? 10.603 5.625 12.623 1.00 86.69 92 GLY A CA 1
ATOM 742 C C . GLY A 1 92 ? 11.895 6.332 12.236 1.00 86.69 92 GLY A C 1
ATOM 743 O O . GLY A 1 92 ? 12.982 5.799 12.463 1.00 86.69 92 GLY A O 1
ATOM 744 N N . THR A 1 93 ? 11.781 7.527 11.674 1.00 83.38 93 THR A N 1
ATOM 745 C CA . THR A 1 93 ? 12.876 8.493 11.545 1.00 83.38 93 THR A CA 1
ATOM 746 C C . THR A 1 93 ? 12.693 9.602 12.584 1.00 83.38 93 THR A C 1
ATOM 748 O O . THR A 1 93 ? 11.722 9.603 13.339 1.00 83.38 93 THR A O 1
ATOM 751 N N . ASN A 1 94 ? 13.629 10.554 12.652 1.00 77.81 94 ASN A N 1
ATOM 752 C CA . ASN A 1 94 ? 13.532 11.672 13.598 1.00 77.81 94 ASN A CA 1
ATOM 753 C C . ASN A 1 94 ? 12.294 12.556 13.363 1.00 77.81 94 ASN A C 1
ATOM 755 O O . ASN A 1 94 ? 11.828 13.192 14.305 1.00 77.81 94 ASN A O 1
ATOM 759 N N . ASP A 1 95 ? 11.763 12.562 12.137 1.00 79.62 95 ASP A N 1
ATOM 760 C CA . ASP A 1 95 ? 10.711 13.488 11.709 1.00 79.62 95 ASP A CA 1
ATOM 761 C C . ASP A 1 95 ? 9.406 12.782 11.305 1.00 79.62 95 ASP A C 1
ATOM 763 O O . ASP A 1 95 ? 8.381 13.440 11.128 1.00 79.62 95 ASP A O 1
ATOM 767 N N . LEU A 1 96 ? 9.416 11.452 11.134 1.00 87.88 96 LEU A N 1
ATOM 768 C CA . LEU A 1 96 ? 8.278 10.713 10.587 1.00 87.88 96 LEU A CA 1
ATOM 769 C C . LEU A 1 96 ? 8.212 9.276 11.114 1.00 87.88 96 LEU A C 1
ATOM 771 O O . LEU A 1 96 ? 9.228 8.590 11.205 1.00 87.88 96 LEU A O 1
ATOM 775 N N . VAL A 1 97 ? 6.999 8.786 11.362 1.00 92.56 97 VAL A N 1
ATOM 776 C CA . VAL A 1 97 ? 6.724 7.359 11.560 1.00 92.56 97 VAL A CA 1
ATOM 777 C C . VAL A 1 97 ? 5.788 6.891 10.451 1.00 92.56 97 VAL A C 1
ATOM 779 O O . VAL A 1 97 ? 4.790 7.548 10.158 1.00 92.56 97 VAL A O 1
ATOM 782 N N . TYR A 1 98 ? 6.124 5.778 9.809 1.00 93.25 98 TYR A N 1
ATOM 783 C CA . TYR A 1 98 ? 5.348 5.209 8.710 1.00 93.25 98 TYR A CA 1
ATOM 784 C C . TYR A 1 98 ? 5.508 3.690 8.659 1.00 93.25 98 TYR A C 1
ATOM 786 O O . TYR A 1 98 ? 6.415 3.116 9.259 1.00 93.25 98 TYR A O 1
ATOM 794 N N . ILE A 1 99 ? 4.612 3.027 7.942 1.00 93.75 99 ILE A N 1
ATOM 795 C CA . ILE A 1 99 ? 4.715 1.604 7.622 1.00 93.75 99 ILE A CA 1
ATOM 796 C C . ILE A 1 99 ? 5.378 1.484 6.252 1.00 93.75 99 ILE A C 1
ATOM 798 O O . ILE A 1 99 ? 4.953 2.166 5.324 1.00 93.75 99 ILE A O 1
ATOM 802 N N . ALA A 1 100 ? 6.365 0.602 6.108 1.00 91.44 100 ALA A N 1
ATOM 803 C CA . ALA A 1 100 ? 7.044 0.306 4.850 1.00 91.44 100 ALA A CA 1
ATOM 804 C C . ALA A 1 100 ? 7.074 -1.207 4.592 1.00 91.44 100 ALA A C 1
ATOM 806 O O . ALA A 1 100 ? 7.776 -1.968 5.261 1.00 91.44 100 ALA A O 1
ATOM 807 N N . ILE A 1 101 ? 6.303 -1.659 3.605 1.00 88.88 101 ILE A N 1
ATOM 808 C CA . ILE A 1 101 ? 6.238 -3.056 3.172 1.00 88.88 101 ILE A CA 1
ATOM 809 C C . ILE A 1 101 ? 7.060 -3.189 1.891 1.00 88.88 101 ILE A C 1
ATOM 811 O O . ILE A 1 101 ? 6.759 -2.539 0.894 1.00 88.88 101 ILE A O 1
ATOM 815 N N . GLY A 1 102 ? 8.082 -4.048 1.920 1.00 77.81 102 GLY A N 1
ATOM 816 C CA . GLY A 1 102 ? 8.994 -4.300 0.794 1.00 77.81 102 GLY A CA 1
ATOM 817 C C . GLY A 1 102 ? 10.308 -3.522 0.825 1.00 77.81 102 GLY A C 1
ATOM 818 O O . GLY A 1 102 ? 11.116 -3.695 -0.082 1.00 77.81 102 GLY A O 1
ATOM 819 N N . ASP A 1 103 ? 10.558 -2.725 1.867 1.00 66.44 103 ASP A N 1
ATOM 820 C CA . ASP A 1 103 ? 11.810 -1.982 1.999 1.00 66.44 103 ASP A CA 1
ATOM 821 C C . ASP A 1 103 ? 13.010 -2.925 2.261 1.00 66.44 103 ASP A C 1
ATOM 823 O O . ASP A 1 103 ? 13.007 -3.786 3.145 1.00 66.44 103 ASP A O 1
ATOM 827 N N . THR A 1 104 ? 14.047 -2.754 1.445 1.00 50.59 104 THR A N 1
ATOM 828 C CA . THR A 1 104 ? 15.404 -3.339 1.449 1.00 50.59 104 THR A CA 1
ATOM 829 C C . THR A 1 104 ? 15.680 -4.835 1.224 1.00 50.59 104 THR A C 1
ATOM 831 O O . THR A 1 104 ? 16.792 -5.103 0.774 1.00 50.59 104 THR A O 1
ATOM 834 N N . GLN A 1 105 ? 14.795 -5.824 1.437 1.00 51.34 105 GLN A N 1
ATOM 835 C CA . GLN A 1 105 ? 15.182 -7.244 1.175 1.00 51.34 105 GLN A CA 1
ATOM 836 C C . GLN A 1 105 ? 14.098 -8.188 0.630 1.00 51.34 105 GLN A C 1
ATOM 838 O O . GLN A 1 105 ? 14.414 -9.322 0.268 1.00 51.34 105 GLN A O 1
ATOM 843 N N . ASN A 1 106 ? 12.833 -7.766 0.548 1.00 60.47 106 ASN A N 1
ATOM 844 C CA . ASN A 1 106 ? 11.752 -8.652 0.102 1.00 60.47 106 ASN A CA 1
ATOM 845 C C . ASN A 1 106 ? 10.658 -7.894 -0.670 1.00 60.47 106 ASN A C 1
ATOM 847 O O . ASN A 1 106 ? 9.530 -7.735 -0.196 1.00 60.47 106 ASN A O 1
ATOM 851 N N . GLY A 1 107 ? 11.009 -7.428 -1.874 1.00 69.44 107 GLY A N 1
ATOM 852 C CA . GLY A 1 107 ? 10.086 -6.749 -2.794 1.00 69.44 107 GLY A CA 1
ATOM 853 C C . GLY A 1 107 ? 8.900 -7.616 -3.238 1.00 69.44 107 GLY A C 1
ATOM 854 O O . GLY A 1 107 ? 7.855 -7.082 -3.593 1.00 69.44 107 GLY A O 1
ATOM 855 N N . VAL A 1 108 ? 8.999 -8.948 -3.127 1.00 78.38 108 VAL A N 1
ATOM 856 C CA . VAL A 1 108 ? 7.894 -9.875 -3.435 1.00 78.38 108 VAL A CA 1
ATOM 857 C C . VAL A 1 108 ? 6.657 -9.571 -2.589 1.00 78.38 108 VAL A C 1
ATOM 859 O O . VAL A 1 108 ? 5.535 -9.597 -3.092 1.00 78.38 108 VAL A O 1
ATOM 862 N N . MET A 1 109 ? 6.838 -9.220 -1.312 1.00 82.75 109 MET A N 1
ATOM 863 C CA . MET A 1 109 ? 5.719 -8.880 -0.431 1.00 82.75 109 MET A CA 1
ATOM 864 C C . MET A 1 109 ? 5.008 -7.592 -0.867 1.00 82.75 109 MET A C 1
ATOM 866 O O . MET A 1 109 ? 3.778 -7.544 -0.837 1.00 82.75 109 MET A O 1
ATOM 870 N N . ALA A 1 110 ? 5.761 -6.578 -1.304 1.00 86.94 110 ALA A N 1
ATOM 871 C CA . ALA A 1 110 ? 5.186 -5.348 -1.840 1.00 86.94 110 ALA A CA 1
ATOM 872 C C . ALA A 1 110 ? 4.465 -5.600 -3.160 1.00 86.94 110 ALA A C 1
ATOM 874 O O . ALA A 1 110 ? 3.317 -5.193 -3.296 1.00 86.94 110 ALA A O 1
ATOM 875 N N . ASN A 1 111 ? 5.076 -6.338 -4.088 1.00 83.38 111 ASN A N 1
ATOM 876 C CA . ASN A 1 111 ? 4.470 -6.660 -5.381 1.00 83.38 111 ASN A CA 1
ATOM 877 C C . ASN A 1 111 ? 3.161 -7.443 -5.200 1.00 83.38 111 ASN A C 1
ATOM 879 O O . ASN A 1 111 ? 2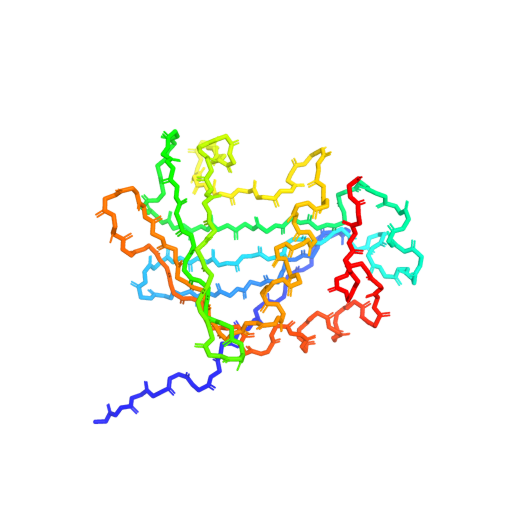.136 -7.106 -5.793 1.00 83.38 111 ASN A O 1
ATOM 883 N N . ASN A 1 112 ? 3.149 -8.427 -4.295 1.00 85.12 112 ASN A N 1
ATOM 884 C CA . ASN A 1 112 ? 1.939 -9.172 -3.959 1.00 85.12 112 ASN A CA 1
ATOM 885 C C . ASN A 1 112 ? 0.862 -8.287 -3.324 1.00 85.12 112 ASN A C 1
ATOM 887 O O . ASN A 1 112 ? -0.315 -8.435 -3.662 1.00 85.12 112 ASN A O 1
ATOM 891 N N . LEU A 1 113 ? 1.238 -7.356 -2.440 1.00 90.69 113 LEU A N 1
ATOM 892 C CA . LEU A 1 113 ? 0.290 -6.392 -1.889 1.00 90.69 113 LEU A CA 1
ATOM 893 C C . LEU A 1 113 ? -0.251 -5.468 -2.989 1.00 90.69 113 LEU A C 1
ATOM 895 O O . LEU A 1 113 ? -1.465 -5.352 -3.103 1.00 90.69 113 LEU A O 1
ATOM 899 N N . ILE A 1 114 ? 0.595 -4.898 -3.851 1.00 91.81 114 ILE A N 1
ATOM 900 C CA . ILE A 1 114 ? 0.191 -4.050 -4.989 1.00 91.81 114 ILE A CA 1
ATOM 901 C C . ILE A 1 114 ? -0.801 -4.787 -5.889 1.00 91.81 114 ILE A C 1
ATOM 903 O O . ILE A 1 114 ? -1.845 -4.232 -6.220 1.00 91.81 114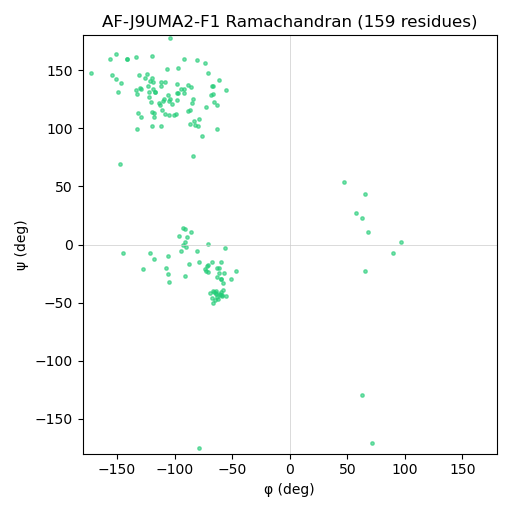 ILE A O 1
ATOM 907 N N . ARG A 1 115 ? -0.556 -6.061 -6.205 1.00 89.69 115 ARG A N 1
ATOM 908 C CA . ARG A 1 115 ? -1.501 -6.902 -6.954 1.00 89.69 115 ARG A CA 1
ATOM 909 C C . ARG A 1 115 ? -2.840 -7.059 -6.230 1.00 89.69 115 ARG A C 1
ATOM 911 O O . ARG 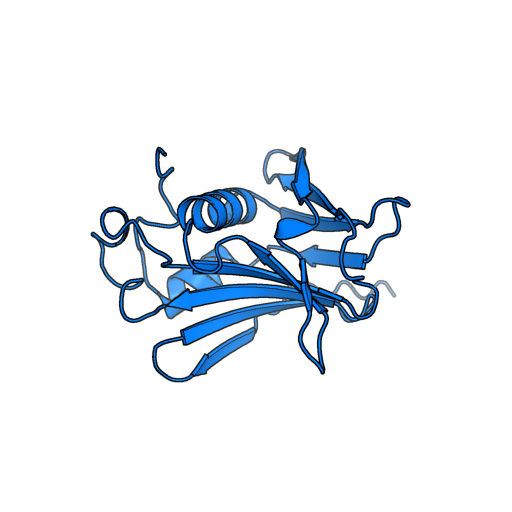A 1 115 ? -3.901 -6.962 -6.848 1.00 89.69 115 ARG A O 1
ATOM 918 N N . ILE A 1 116 ? -2.822 -7.271 -4.911 1.00 92.56 116 ILE A N 1
ATOM 919 C CA . ILE A 1 116 ? -4.051 -7.287 -4.105 1.00 92.56 116 ILE A CA 1
ATOM 920 C C . ILE A 1 116 ? -4.785 -5.947 -4.235 1.00 92.56 116 ILE A C 1
ATOM 922 O O . ILE A 1 116 ? -6.003 -5.974 -4.436 1.00 92.56 116 ILE A O 1
ATOM 926 N N . LEU A 1 117 ? -4.071 -4.816 -4.165 1.00 94.81 117 LEU A N 1
ATOM 927 C CA . LEU A 1 117 ? -4.629 -3.465 -4.299 1.00 94.81 117 LEU A CA 1
ATOM 928 C C . LEU A 1 117 ? -5.216 -3.218 -5.699 1.00 94.81 117 LEU A C 1
ATOM 930 O O . LEU A 1 117 ? -6.325 -2.704 -5.815 1.00 94.81 117 LEU A O 1
ATOM 934 N N . LEU A 1 118 ? -4.536 -3.649 -6.761 1.00 94.00 118 LEU A N 1
ATOM 935 C CA . LEU A 1 118 ? -5.011 -3.550 -8.146 1.00 94.00 118 LEU A CA 1
ATOM 936 C C . LEU A 1 118 ? -6.340 -4.288 -8.376 1.00 94.00 118 LEU A C 1
ATOM 938 O O . LEU A 1 118 ? -7.158 -3.864 -9.193 1.00 94.00 118 LEU A O 1
ATOM 942 N N . ASP A 1 119 ? -6.599 -5.354 -7.623 1.00 94.25 119 ASP A N 1
ATOM 943 C CA . ASP A 1 119 ? -7.862 -6.108 -7.626 1.00 94.25 119 ASP A CA 1
ATOM 944 C C . ASP A 1 119 ? -8.869 -5.619 -6.550 1.00 94.25 119 ASP A C 1
ATOM 946 O O . ASP A 1 119 ? -9.868 -6.269 -6.224 1.00 94.25 119 ASP A O 1
ATOM 950 N N . SER A 1 120 ? -8.631 -4.441 -5.975 1.00 95.69 120 SER A N 1
ATOM 951 C CA . SER A 1 120 ? -9.433 -3.874 -4.887 1.00 95.69 120 SER A CA 1
ATOM 952 C C . SER A 1 120 ? -10.069 -2.536 -5.257 1.00 95.69 120 SER A C 1
ATOM 954 O O . SER A 1 120 ? -9.711 -1.900 -6.247 1.00 95.69 120 SER A O 1
ATOM 956 N N . VAL A 1 121 ? -11.083 -2.140 -4.485 1.00 95.25 121 VAL A N 1
ATOM 957 C CA . VAL A 1 121 ? -11.781 -0.851 -4.623 1.00 95.25 121 VAL A CA 1
ATOM 958 C C . VAL A 1 121 ? -11.385 0.134 -3.531 1.00 95.25 121 VAL A C 1
ATOM 960 O O . VAL A 1 121 ? -11.343 1.334 -3.790 1.00 95.25 121 VAL A O 1
ATOM 963 N N . SER A 1 122 ? -11.078 -0.349 -2.327 1.00 95.88 122 SER A N 1
ATOM 964 C CA . SER A 1 122 ? -10.640 0.488 -1.212 1.00 95.88 122 SER A CA 1
ATOM 965 C C . SER A 1 122 ? -9.816 -0.296 -0.197 1.00 95.88 122 SER A C 1
ATOM 967 O O . SER A 1 122 ? -9.894 -1.528 -0.135 1.00 95.88 122 SER A O 1
ATOM 969 N N . VAL A 1 123 ? -9.043 0.435 0.599 1.00 97.19 123 VAL A N 1
ATOM 970 C CA . VAL A 1 123 ? -8.263 -0.072 1.732 1.00 97.19 123 VAL A CA 1
ATOM 971 C C . VAL A 1 123 ? -8.478 0.847 2.916 1.00 97.19 123 VAL A C 1
ATOM 973 O O . VAL A 1 123 ? -8.336 2.058 2.785 1.00 97.19 123 VAL A O 1
ATOM 976 N N . GLU A 1 124 ? -8.748 0.265 4.070 1.00 97.94 124 GLU A N 1
ATOM 977 C CA . GLU A 1 124 ? -8.780 0.960 5.351 1.00 97.94 124 GLU A CA 1
ATOM 978 C C . GLU A 1 124 ? -7.610 0.471 6.209 1.00 97.94 124 GLU A C 1
ATOM 980 O O . GLU A 1 124 ? -7.331 -0.729 6.240 1.00 97.94 124 GLU A O 1
ATOM 985 N N . LEU A 1 125 ? -6.916 1.390 6.879 1.00 98.19 125 LEU A N 1
ATOM 986 C CA . LEU A 1 125 ? -5.822 1.107 7.808 1.00 98.19 125 LEU A CA 1
ATOM 987 C C . LEU A 1 125 ? -6.304 1.314 9.244 1.00 98.19 125 LEU A C 1
ATOM 989 O O . LEU A 1 125 ? -6.802 2.391 9.568 1.00 98.19 125 LEU A O 1
ATOM 993 N N . TYR A 1 126 ? -6.086 0.317 10.095 1.00 98.06 126 TYR A N 1
ATOM 994 C CA . TYR A 1 126 ? -6.443 0.320 11.513 1.00 98.06 126 TYR A CA 1
ATOM 995 C C . TYR A 1 126 ? -5.224 0.050 12.397 1.00 98.06 126 TYR A C 1
ATOM 997 O O . TYR A 1 126 ? -4.338 -0.713 11.993 1.00 98.06 126 TYR A O 1
ATOM 1005 N N . ASP A 1 127 ? -5.183 0.656 13.587 1.00 96.25 127 ASP A N 1
ATOM 1006 C CA . ASP A 1 127 ? -4.286 0.218 14.667 1.00 96.25 127 ASP A CA 1
ATOM 1007 C C . ASP A 1 127 ? -4.832 -1.022 15.405 1.00 96.25 127 ASP A C 1
ATOM 1009 O O . ASP A 1 127 ? -5.817 -1.635 14.994 1.00 96.25 127 ASP A O 1
ATOM 1013 N N . ASP A 1 128 ? -4.133 -1.435 16.460 1.00 92.69 128 ASP A N 1
ATOM 1014 C CA . ASP A 1 128 ? -4.457 -2.584 17.309 1.00 92.69 128 ASP A CA 1
ATOM 1015 C C . ASP A 1 128 ? -5.677 -2.362 18.217 1.00 92.69 128 ASP A C 1
ATOM 1017 O O . ASP A 1 128 ? -6.276 -3.335 18.672 1.00 92.69 128 ASP A O 1
ATOM 1021 N N . ASP A 1 129 ? -6.067 -1.104 18.430 1.00 93.50 129 ASP A N 1
ATOM 1022 C CA . ASP A 1 129 ? -7.272 -0.696 19.156 1.00 93.50 129 ASP A CA 1
ATOM 1023 C C . ASP A 1 129 ? -8.494 -0.540 18.214 1.00 93.50 129 ASP A C 1
ATOM 1025 O O . ASP A 1 129 ? -9.514 0.040 18.601 1.00 93.50 129 ASP A O 1
ATOM 1029 N N . ASP A 1 130 ? -8.405 -1.039 16.972 1.00 93.44 130 ASP A N 1
ATOM 1030 C CA . ASP A 1 130 ? -9.412 -0.907 15.906 1.00 93.44 130 ASP A CA 1
ATOM 1031 C C . ASP A 1 130 ? -9.757 0.560 15.555 1.00 93.44 130 ASP A C 1
ATOM 1033 O O . ASP A 1 130 ? -10.849 0.874 15.060 1.00 93.44 130 ASP A O 1
ATOM 1037 N N . ILE A 1 131 ? -8.823 1.493 15.765 1.00 95.94 131 ILE A N 1
ATOM 1038 C CA . ILE A 1 131 ? -8.990 2.901 15.395 1.00 95.94 131 ILE A CA 1
ATOM 1039 C C . ILE A 1 131 ? -8.627 3.080 13.922 1.00 95.94 131 ILE A C 1
ATOM 1041 O O . ILE A 1 131 ? -7.522 2.759 13.490 1.00 95.94 131 ILE A O 1
ATOM 1045 N N . LEU A 1 132 ? -9.553 3.650 13.144 1.00 96.75 132 LEU A N 1
ATOM 1046 C CA . LEU A 1 132 ? -9.316 3.992 11.741 1.00 96.75 132 LEU A CA 1
ATOM 1047 C C . LEU A 1 132 ? -8.257 5.101 11.627 1.00 96.75 132 LEU A C 1
ATOM 1049 O O . LEU A 1 132 ? -8.425 6.204 12.156 1.00 96.75 132 LEU A O 1
ATOM 1053 N N . LEU A 1 133 ? -7.184 4.809 10.895 1.00 97.12 133 LEU A N 1
ATOM 1054 C CA . LEU A 1 133 ? -6.062 5.717 10.644 1.00 97.12 133 LEU A CA 1
ATOM 1055 C C . LEU A 1 133 ? -6.039 6.253 9.213 1.00 97.12 133 LEU A C 1
ATOM 1057 O O . LEU A 1 133 ? -5.388 7.262 8.956 1.00 97.12 13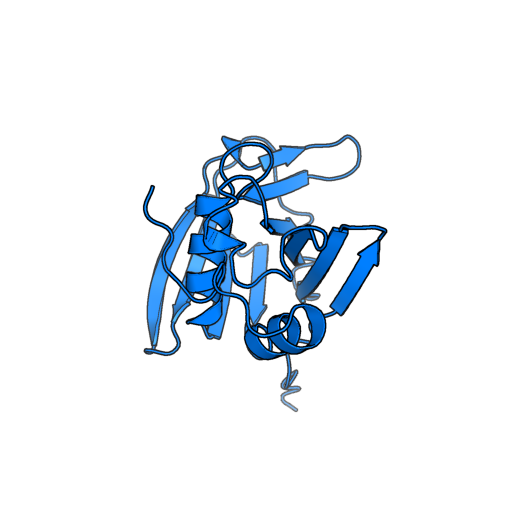3 LEU A O 1
ATOM 1061 N N . GLY A 1 134 ? -6.715 5.587 8.277 1.00 96.19 134 GLY A N 1
ATOM 1062 C CA . GLY A 1 134 ? -6.776 6.026 6.888 1.00 96.19 134 GLY A CA 1
ATOM 1063 C C . GLY A 1 134 ? -7.740 5.210 6.043 1.00 96.19 134 GLY A C 1
ATOM 1064 O O . GLY A 1 134 ? -7.909 4.014 6.276 1.00 96.19 134 GLY A O 1
ATOM 1065 N N . ASN A 1 135 ? -8.360 5.856 5.057 1.00 96.00 135 ASN A N 1
ATOM 1066 C CA . ASN A 1 135 ? -9.257 5.232 4.088 1.00 96.00 135 ASN A CA 1
ATOM 1067 C C . ASN A 1 135 ? -8.896 5.657 2.658 1.00 96.00 135 ASN A C 1
ATOM 1069 O O . ASN A 1 135 ? -9.064 6.811 2.267 1.00 96.00 135 ASN A O 1
ATOM 1073 N N . TYR A 1 136 ? -8.427 4.703 1.861 1.00 95.50 136 TYR A N 1
ATOM 1074 C CA . TYR A 1 136 ? -7.877 4.935 0.531 1.00 95.50 136 TYR A CA 1
ATOM 1075 C C . TYR A 1 136 ? -8.786 4.330 -0.534 1.00 95.50 136 TYR A C 1
ATOM 1077 O O . TYR A 1 136 ? -9.007 3.118 -0.578 1.00 95.50 136 TYR A O 1
ATOM 1085 N N . ASN A 1 137 ? -9.285 5.165 -1.444 1.00 94.25 137 ASN A N 1
ATOM 1086 C CA . ASN A 1 137 ? -10.033 4.714 -2.615 1.00 94.25 137 ASN A CA 1
ATOM 1087 C C . ASN A 1 137 ? -9.056 4.341 -3.735 1.00 94.25 137 ASN A C 1
ATOM 1089 O O . ASN A 1 137 ? -8.279 5.176 -4.180 1.00 94.25 137 ASN A O 1
ATOM 1093 N N . LEU A 1 138 ? -9.102 3.101 -4.217 1.00 94.88 138 LEU A N 1
ATOM 1094 C CA . LEU A 1 138 ? -8.112 2.570 -5.160 1.00 94.88 138 LEU A CA 1
ATOM 1095 C C . LEU A 1 138 ? -8.478 2.755 -6.636 1.00 94.88 138 LEU A C 1
ATOM 1097 O O . LEU A 1 138 ? -7.732 2.332 -7.521 1.00 94.88 138 LEU A O 1
ATOM 1101 N N . LYS A 1 139 ? -9.609 3.401 -6.933 1.00 91.69 139 LYS A N 1
ATOM 1102 C CA . LYS A 1 139 ? -9.963 3.778 -8.306 1.00 91.69 139 LYS A CA 1
ATOM 1103 C C . LYS A 1 139 ? -8.835 4.618 -8.918 1.00 91.69 139 LYS A C 1
ATOM 1105 O O . LYS A 1 139 ? -8.365 5.557 -8.282 1.00 91.69 139 LYS A O 1
ATOM 1110 N N . GLY A 1 140 ? -8.418 4.299 -10.142 1.00 90.50 140 GLY A N 1
ATOM 1111 C CA . GLY A 1 140 ? -7.337 5.014 -10.825 1.00 90.50 140 GLY A CA 1
ATOM 1112 C C . GLY A 1 140 ? -5.935 4.453 -10.576 1.00 90.50 140 GLY A C 1
ATOM 1113 O O . GLY A 1 140 ? -4.998 4.922 -11.211 1.00 90.50 140 GLY A O 1
ATOM 1114 N N . LEU A 1 141 ? -5.757 3.474 -9.674 1.00 92.94 141 LEU A N 1
ATOM 1115 C CA . LEU A 1 141 ? -4.424 2.945 -9.365 1.00 92.94 141 LEU A CA 1
ATOM 1116 C C . LEU A 1 141 ? -3.769 2.277 -10.581 1.00 92.94 141 LEU A C 1
ATOM 1118 O O . LEU A 1 141 ? -2.592 2.494 -10.855 1.00 92.94 141 LEU A O 1
ATOM 1122 N N . GLN A 1 142 ? -4.534 1.451 -11.299 1.00 91.00 142 GLN A N 1
ATOM 1123 C CA . GLN A 1 142 ? -4.024 0.732 -12.464 1.00 91.00 142 GLN A CA 1
ATOM 1124 C C . GLN A 1 142 ? -3.663 1.702 -13.588 1.00 91.00 142 GLN A C 1
ATOM 1126 O O . GLN A 1 142 ? -2.633 1.541 -14.233 1.00 91.00 142 GLN A O 1
ATOM 1131 N N . GLU A 1 143 ? -4.498 2.714 -13.805 1.00 90.19 143 GLU A N 1
ATOM 1132 C CA . GLU A 1 143 ? -4.258 3.776 -14.773 1.00 90.19 143 GLU A CA 1
ATOM 1133 C C . GLU A 1 143 ? -3.003 4.576 -14.405 1.00 90.19 143 GLU A C 1
ATOM 1135 O O . GLU A 1 143 ? -2.125 4.730 -15.248 1.00 90.19 143 GLU A O 1
ATOM 1140 N N . ALA A 1 144 ? -2.854 4.981 -13.139 1.00 90.94 144 ALA A N 1
ATOM 1141 C CA . ALA A 1 144 ? -1.671 5.696 -12.663 1.00 90.94 144 ALA A CA 1
ATOM 1142 C C . ALA A 1 144 ? -0.381 4.880 -12.857 1.00 90.94 144 ALA A C 1
ATOM 1144 O O . ALA A 1 144 ? 0.633 5.432 -13.275 1.00 90.94 144 ALA A O 1
ATOM 1145 N N . LEU A 1 145 ? -0.411 3.568 -12.603 1.00 89.69 145 LEU A N 1
ATOM 1146 C CA . LEU A 1 145 ? 0.733 2.688 -12.857 1.00 89.69 145 LEU A CA 1
ATOM 1147 C C . LEU A 1 145 ? 1.037 2.567 -14.359 1.00 89.69 145 LEU A C 1
ATOM 1149 O O . LEU A 1 145 ? 2.173 2.800 -14.764 1.00 89.69 145 LEU A O 1
ATOM 1153 N N . LYS A 1 146 ? 0.034 2.276 -15.198 1.00 87.50 146 LYS A N 1
ATOM 1154 C CA . LYS A 1 146 ? 0.220 2.099 -16.651 1.00 87.50 146 LYS A CA 1
ATOM 1155 C C . LYS A 1 146 ? 0.679 3.370 -17.360 1.00 87.50 146 LYS A C 1
ATOM 1157 O O . LYS A 1 146 ? 1.544 3.297 -18.226 1.00 87.50 146 LYS A O 1
ATOM 1162 N N . GLU A 1 147 ? 0.124 4.528 -17.006 1.00 87.75 147 GLU A N 1
ATOM 1163 C CA . GLU A 1 147 ? 0.503 5.813 -17.611 1.00 87.75 147 GLU A CA 1
ATOM 1164 C C . GLU A 1 147 ? 1.967 6.178 -17.339 1.00 87.75 147 GLU A C 1
ATOM 1166 O O . GLU A 1 147 ? 2.579 6.871 -18.150 1.00 87.75 147 GLU A O 1
ATOM 1171 N N . ASN A 1 148 ? 2.532 5.705 -16.223 1.00 86.38 148 ASN A N 1
ATOM 1172 C CA . ASN A 1 148 ? 3.871 6.091 -15.781 1.00 86.38 148 ASN A CA 1
ATOM 1173 C C . ASN A 1 148 ? 4.936 5.003 -15.978 1.00 86.38 148 ASN A C 1
ATOM 1175 O O . ASN A 1 148 ? 6.110 5.340 -16.101 1.00 86.38 148 ASN A O 1
ATOM 1179 N N . LEU A 1 149 ? 4.552 3.724 -16.010 1.00 84.31 149 LEU A N 1
ATOM 1180 C CA . LEU A 1 149 ? 5.480 2.588 -16.104 1.00 84.31 149 LEU A CA 1
ATOM 1181 C C . LEU A 1 149 ? 5.231 1.693 -17.326 1.00 84.31 149 LEU A C 1
ATOM 1183 O O . LEU A 1 149 ? 6.023 0.795 -17.584 1.00 84.31 149 LEU A O 1
ATOM 1187 N N . GLY A 1 150 ? 4.152 1.917 -18.083 1.00 81.19 150 GLY A N 1
ATOM 1188 C CA . GLY A 1 150 ? 3.739 1.020 -19.163 1.00 81.19 150 GLY A CA 1
ATOM 1189 C C . GLY A 1 150 ? 3.173 -0.308 -18.650 1.00 81.19 150 GLY A C 1
ATOM 1190 O O . GLY A 1 150 ? 2.916 -0.471 -17.459 1.00 81.19 150 GLY A O 1
ATOM 1191 N N . ASP A 1 151 ? 2.954 -1.255 -19.564 1.00 73.88 151 ASP A N 1
ATOM 1192 C CA . ASP A 1 151 ? 2.487 -2.609 -19.244 1.00 73.88 151 ASP A CA 1
ATOM 1193 C C . ASP A 1 151 ? 3.681 -3.484 -18.817 1.00 73.88 151 ASP A C 1
ATOM 1195 O O . ASP A 1 151 ? 4.460 -3.926 -19.665 1.00 73.88 151 ASP A O 1
ATOM 1199 N N . THR A 1 152 ? 3.845 -3.730 -17.514 1.00 70.81 152 THR A N 1
ATOM 1200 C CA . THR A 1 152 ? 5.003 -4.460 -16.965 1.00 70.81 152 THR A CA 1
ATOM 1201 C C . THR A 1 152 ? 4.567 -5.651 -16.114 1.00 70.81 152 THR A C 1
ATOM 1203 O O . THR A 1 152 ? 3.542 -5.623 -15.436 1.00 70.81 152 THR A O 1
ATOM 1206 N N . GLU A 1 153 ? 5.320 -6.756 -16.170 1.00 72.31 153 GLU A N 1
ATOM 1207 C CA . GLU A 1 153 ? 4.841 -8.032 -15.617 1.00 72.31 153 GLU A CA 1
ATOM 1208 C C . GLU A 1 153 ? 4.844 -8.091 -14.081 1.00 72.31 153 GLU A C 1
ATOM 1210 O O . GLU A 1 153 ? 4.132 -8.911 -13.497 1.00 72.31 153 GLU A O 1
ATOM 1215 N N . TRP A 1 154 ? 5.632 -7.246 -13.411 1.00 74.00 154 TRP A N 1
ATOM 1216 C CA . TRP A 1 154 ? 5.922 -7.386 -11.982 1.00 74.00 154 TRP A CA 1
ATOM 1217 C C . TRP A 1 154 ? 4.745 -7.063 -11.049 1.00 74.00 154 TRP A C 1
ATOM 1219 O O . TRP A 1 154 ? 4.723 -7.569 -9.926 1.00 74.00 154 TRP A O 1
ATOM 1229 N N . TYR A 1 155 ? 3.769 -6.260 -11.491 1.00 75.56 155 TYR A N 1
ATOM 1230 C CA . TYR A 1 155 ? 2.523 -6.013 -10.746 1.00 75.56 155 TYR A CA 1
ATOM 1231 C C . TYR A 1 155 ? 1.298 -6.729 -11.340 1.00 75.56 155 TYR A C 1
ATOM 1233 O O . TYR A 1 155 ? 0.249 -6.776 -10.693 1.00 75.56 155 TYR A O 1
ATOM 1241 N N . ASP A 1 156 ? 1.430 -7.316 -12.534 1.00 69.75 156 ASP A N 1
ATOM 1242 C CA . ASP A 1 156 ? 0.365 -8.067 -13.210 1.00 69.75 156 ASP A CA 1
ATOM 1243 C C . ASP A 1 156 ? 0.394 -9.571 -12.873 1.00 69.75 156 ASP A C 1
ATOM 1245 O O . ASP A 1 156 ? -0.648 -10.235 -12.891 1.00 69.75 156 ASP A O 1
ATOM 1249 N N . LYS A 1 157 ? 1.563 -10.130 -12.529 1.00 68.00 157 LYS A N 1
ATOM 1250 C CA . LYS A 1 157 ? 1.727 -11.553 -12.185 1.00 68.00 157 LYS A CA 1
ATOM 1251 C C . LYS A 1 157 ? 1.951 -11.782 -10.693 1.00 68.00 157 LYS A C 1
ATOM 1253 O O . LYS A 1 157 ? 2.508 -10.954 -9.980 1.00 68.00 157 LYS A O 1
ATOM 1258 N N . GLU A 1 158 ? 1.525 -12.952 -10.216 1.00 63.19 158 GLU A N 1
ATOM 1259 C CA . GLU A 1 158 ? 1.985 -13.461 -8.922 1.00 63.19 158 GLU A CA 1
ATOM 1260 C C . GLU A 1 158 ? 3.469 -13.787 -9.006 1.00 63.19 158 GLU A C 1
ATOM 1262 O O . GLU A 1 158 ? 3.882 -14.517 -9.909 1.00 63.19 158 GLU A O 1
ATOM 1267 N N . ILE A 1 159 ? 4.253 -13.289 -8.055 1.00 60.59 159 ILE A N 1
ATOM 1268 C CA . ILE A 1 159 ? 5.649 -13.693 -7.925 1.00 60.59 159 ILE A CA 1
ATOM 1269 C C . ILE A 1 159 ? 5.708 -14.754 -6.829 1.00 60.59 159 ILE A C 1
ATOM 1271 O O . ILE A 1 159 ? 5.438 -14.467 -5.660 1.00 60.59 159 ILE A O 1
ATOM 1275 N N . GLU A 1 160 ? 6.014 -15.989 -7.226 1.00 60.97 160 GLU A N 1
ATOM 1276 C CA . GLU A 1 160 ? 6.240 -17.096 -6.295 1.00 60.97 160 GLU A CA 1
ATOM 1277 C C . GLU A 1 160 ? 7.511 -16.834 -5.465 1.00 60.97 160 GLU A C 1
ATOM 1279 O O . GLU A 1 160 ? 8.531 -16.386 -6.000 1.00 60.97 160 GLU A O 1
ATOM 1284 N N . ASN A 1 161 ? 7.429 -17.095 -4.152 1.00 53.78 161 ASN A N 1
ATOM 1285 C CA . ASN A 1 161 ? 8.554 -16.981 -3.211 1.00 53.78 161 ASN A CA 1
ATOM 1286 C C . ASN A 1 161 ? 9.615 -18.059 -3.460 1.00 53.78 161 ASN A C 1
ATOM 1288 O O . ASN A 1 161 ? 9.238 -19.252 -3.453 1.00 53.78 161 ASN A O 1
#

Nearest PDB structures (foldseek):
  6avf-assembly1_A  TM=4.407E-01  e=1.877E-01  Homo sapiens
  4e41-assembly1_D  TM=4.094E-01  e=3.616E-01  Homo sapiens
  6at6-assembly1_A  TM=3.935E-01  e=2.684E-01  Homo sapiens
  7rk7-assembly1_D  TM=4.168E-01  e=3.838E-01  Homo sapiens
  6l9l-assembly2_G  TM=3.787E-01  e=5.950E+00  Homo sapiens

Foldseek 3Di:
DDPDPPDQDFDWDDDPQKIWTWGDDPVLRKIKIKIARLVLLQDQCSLVVQAQRIKIKIFGPPDDQQWKKWKWFQFPVRDTDIDIGGNVQWDDDPVGIMGIGRPGGGVLRRLVVLLSLVRTQKMWMATPVRDTNDIGGSPCVVVVCCVVRNDYVSNVDRRDD

Solvent-accessible surface area (backbone atoms only — not comparable to full-atom values): 8782 Å² total; per-residue (Å²): 135,86,83,69,81,88,63,52,67,71,46,75,49,76,59,87,55,39,35,35,43,31,39,72,22,78,90,52,53,15,35,44,32,42,38,33,34,53,85,50,44,63,38,66,64,29,61,74,56,70,71,47,42,31,29,39,33,42,40,24,85,82,55,57,80,78,42,48,34,36,34,48,33,35,29,70,86,73,47,75,46,80,47,81,44,61,27,89,34,40,48,70,59,100,88,48,43,32,37,45,39,18,69,92,82,44,11,54,61,16,32,53,48,51,34,53,47,68,52,24,46,33,40,34,36,26,44,81,85,70,45,81,41,32,62,44,59,37,56,60,51,63,57,56,45,37,78,74,42,46,92,36,43,45,58,75,46,90,72,86,131

Radius of gyration: 15.22 Å; Cα contacts (8 Å, |Δi|>4): 343; chains: 1; bounding box: 41×35×39 Å

Sequence (161 aa):
MFSISLFAQWEVNIGGDLMFIINKDMENTSALVIAVNTSIADDYLSVYDKYSIAAVMFYSDKIKIKNDYTLHIKKKSNNYITYYISSKYVVGTNDLVYIAIGDTQNGVMANNLIRILLDSVSVELYDDDDILLGNYNLKGLQEALKENLGDTEWYDKEIEN

Mean predicted aligned error: 6.58 Å

Secondary structure (DSSP, 8-state):
------S--EEEEEETTEEEEEEEETTTTEEEEEEEEHHHHTSTTGGG--S-SEEEEEEETT--TT--EEEEEEETTS-EEEEEE-GGGEEE-SS-EEEEES-SS-HHHHHHHHHHHHTEEEEEEE-TT--EEEEEE-TTHHHHHHHHH-S-HHHHS----

Organism: NCBI:txid1133568

pLDDT: mean 83.87, std 15.34, range [30.47, 98.19]